Protein AF-A0A7S3MGK1-F1 (afdb_monomer_lite)

pLDDT: mean 84.07, std 14.65, range [47.69, 97.69]

InterPro domains:
  IPR004808 AP endonuclease 1 [PTHR22748] (1-101)
  IPR036691 Endonuclease/exonuclease/phosphatase superfamily [G3DSA:3.60.10.10] (1-106)
  IPR036691 Endonuclease/exonuclease/phosphatase superfamily [SSF56219] (5-96)

Structure (mmCIF, N/CA/C/O backbone):
data_AF-A0A7S3MGK1-F1
#
_entry.id   AF-A0A7S3MGK1-F1
#
loop_
_atom_site.group_PDB
_atom_site.id
_atom_site.type_symbol
_atom_site.label_atom_id
_atom_site.label_alt_id
_atom_site.label_comp_id
_atom_site.label_asym_id
_atom_site.label_entity_id
_atom_site.label_seq_id
_atom_site.pdbx_PDB_ins_code
_atom_site.Cartn_x
_atom_site.Cartn_y
_atom_site.Cartn_z
_atom_site.occupancy
_atom_site.B_iso_or_equiv
_atom_site.auth_seq_id
_atom_site.auth_comp_id
_atom_site.auth_asym_id
_atom_site.auth_atom_id
_atom_site.pdbx_PDB_model_num
ATOM 1 N N . ARG A 1 1 ? 10.428 8.467 3.482 1.00 84.19 1 ARG A N 1
ATOM 2 C CA . ARG A 1 1 ? 9.215 7.690 3.141 1.00 84.19 1 ARG A CA 1
ATOM 3 C C . ARG A 1 1 ? 9.098 6.481 4.060 1.00 84.19 1 ARG A C 1
ATOM 5 O O . ARG A 1 1 ? 8.416 6.611 5.059 1.00 84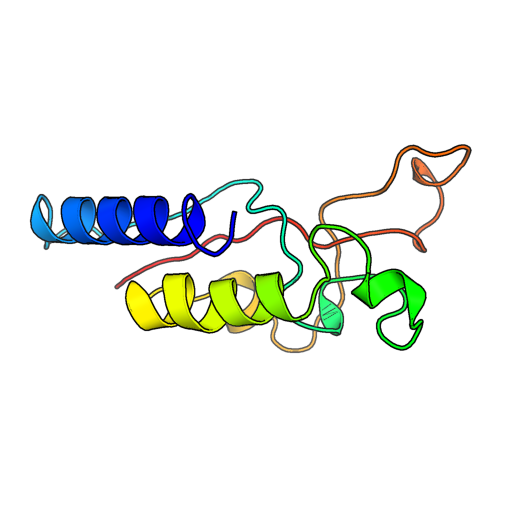.19 1 ARG A O 1
ATOM 12 N N . THR A 1 2 ? 9.815 5.385 3.801 1.00 91.19 2 THR A N 1
ATOM 13 C CA . THR A 1 2 ? 9.654 4.111 4.533 1.00 91.19 2 THR A CA 1
ATOM 14 C C . THR A 1 2 ? 9.972 4.200 6.029 1.00 91.19 2 THR A C 1
ATOM 16 O O . THR A 1 2 ? 9.280 3.605 6.838 1.00 91.19 2 THR A O 1
ATOM 19 N N . SER A 1 3 ? 10.974 4.989 6.430 1.00 90.81 3 S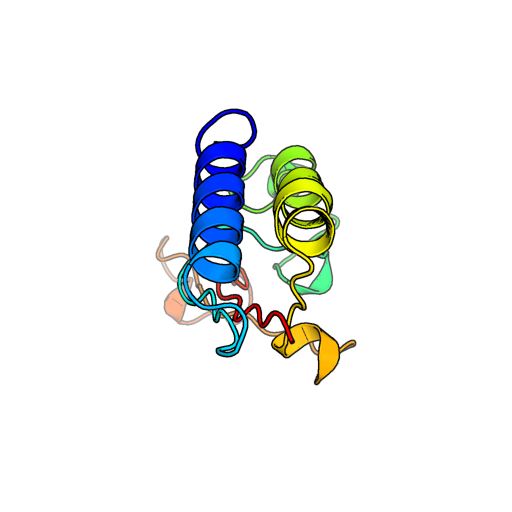ER A N 1
ATOM 20 C CA . SER A 1 3 ? 11.348 5.158 7.846 1.00 90.81 3 SER A CA 1
ATOM 21 C C . SER A 1 3 ? 10.554 6.228 8.601 1.00 90.81 3 SER A C 1
ATOM 23 O O . SER A 1 3 ? 10.587 6.260 9.828 1.00 90.81 3 SER A O 1
ATOM 25 N N . THR A 1 4 ? 9.869 7.124 7.889 1.00 94.38 4 THR A N 1
ATOM 26 C CA . THR A 1 4 ? 9.225 8.311 8.472 1.00 94.38 4 THR A CA 1
ATOM 27 C C . THR A 1 4 ? 7.740 8.344 8.155 1.00 94.38 4 THR A C 1
ATOM 29 O O . THR A 1 4 ? 6.924 8.101 9.034 1.00 94.38 4 THR A O 1
ATOM 32 N N . TRP A 1 5 ? 7.396 8.604 6.895 1.00 94.88 5 TRP A N 1
ATOM 33 C CA . TRP A 1 5 ? 6.018 8.712 6.420 1.00 94.88 5 TRP A CA 1
ATOM 34 C C . TRP A 1 5 ? 5.201 7.442 6.669 1.00 94.88 5 TRP A C 1
ATOM 36 O O . TRP A 1 5 ? 4.136 7.530 7.270 1.00 94.88 5 TRP A O 1
ATOM 46 N N . ASP A 1 6 ? 5.701 6.271 6.265 1.00 94.31 6 ASP A N 1
ATOM 47 C CA . ASP A 1 6 ? 4.944 5.017 6.392 1.00 94.31 6 ASP A CA 1
ATOM 48 C C . ASP A 1 6 ? 4.731 4.664 7.878 1.00 94.31 6 ASP A C 1
ATOM 50 O O . ASP A 1 6 ? 3.629 4.286 8.276 1.00 94.31 6 ASP A O 1
ATOM 54 N N . THR A 1 7 ? 5.742 4.901 8.723 1.00 96.44 7 THR A N 1
ATOM 55 C CA . THR A 1 7 ? 5.658 4.756 10.187 1.00 96.44 7 THR A CA 1
ATOM 56 C C . THR A 1 7 ? 4.636 5.712 10.810 1.00 96.44 7 THR A C 1
ATOM 58 O O . THR A 1 7 ? 3.808 5.294 11.618 1.00 96.44 7 THR A O 1
ATOM 61 N N . GLN A 1 8 ? 4.668 6.994 10.436 1.00 97.69 8 GLN A N 1
ATOM 62 C CA . GLN A 1 8 ? 3.741 8.007 10.953 1.00 97.69 8 GLN A CA 1
ATOM 63 C C . GLN A 1 8 ? 2.303 7.738 10.502 1.00 97.69 8 GLN A C 1
ATOM 65 O O . GLN A 1 8 ? 1.374 7.862 11.299 1.00 97.69 8 GLN A O 1
ATOM 70 N N . LEU A 1 9 ? 2.113 7.320 9.248 1.00 95.69 9 LEU A N 1
ATOM 71 C CA . LEU A 1 9 ? 0.811 6.929 8.722 1.00 95.69 9 LEU A CA 1
ATOM 72 C C . LEU A 1 9 ? 0.259 5.712 9.476 1.00 95.69 9 LEU A C 1
ATOM 74 O O . LEU A 1 9 ? -0.898 5.731 9.893 1.00 95.69 9 LEU A O 1
ATOM 78 N N . ALA A 1 10 ? 1.087 4.691 9.713 1.00 95.62 10 ALA A N 1
ATOM 79 C CA . ALA A 1 10 ? 0.693 3.516 10.483 1.00 95.62 10 ALA A CA 1
ATOM 80 C C . ALA A 1 10 ? 0.298 3.871 11.925 1.00 95.62 10 ALA A C 1
ATOM 82 O O . ALA A 1 10 ? -0.738 3.425 12.427 1.00 95.62 10 ALA A O 1
ATOM 83 N N . GLN A 1 11 ? 1.083 4.731 12.581 1.00 97.31 11 GLN A N 1
ATOM 84 C CA . GLN A 1 11 ? 0.763 5.239 13.913 1.00 97.31 11 GLN A CA 1
ATOM 85 C C . GLN A 1 11 ? -0.582 5.975 13.918 1.00 97.31 11 GLN A C 1
ATOM 87 O O . GLN A 1 11 ? -1.412 5.731 14.793 1.00 97.31 11 GLN A O 1
ATOM 92 N N . HIS A 1 12 ? -0.821 6.833 12.925 1.00 96.75 12 HIS A N 1
ATOM 93 C CA . HIS A 1 12 ? -2.074 7.564 12.796 1.00 96.75 12 HIS A CA 1
ATOM 94 C C . HIS A 1 12 ? -3.276 6.626 12.608 1.00 96.75 12 HIS A C 1
ATOM 96 O O . HIS A 1 12 ? -4.282 6.770 13.301 1.00 96.75 12 HIS A O 1
ATOM 102 N N . ILE A 1 13 ? -3.167 5.619 11.735 1.00 95.00 13 ILE A N 1
ATOM 103 C CA . ILE A 1 13 ? -4.221 4.613 11.527 1.00 95.00 13 ILE A CA 1
ATOM 104 C C . ILE A 1 13 ? -4.536 3.878 12.832 1.00 95.00 13 ILE A C 1
ATOM 106 O O . ILE A 1 13 ? -5.703 3.749 13.202 1.00 95.00 13 ILE A O 1
ATOM 110 N N . ASN A 1 14 ? -3.515 3.443 13.569 1.00 95.00 14 ASN A N 1
ATOM 111 C CA . ASN A 1 14 ? -3.711 2.740 14.836 1.00 95.00 14 ASN A CA 1
ATOM 112 C C . ASN A 1 14 ? -4.358 3.638 15.905 1.00 95.00 14 ASN A C 1
ATOM 114 O O . ASN A 1 14 ? -5.227 3.181 16.648 1.00 95.00 14 ASN A O 1
ATOM 118 N N . GLN A 1 15 ? -4.024 4.931 15.936 1.00 96.50 15 GLN A N 1
ATOM 119 C CA . GLN A 1 15 ? -4.708 5.910 16.787 1.00 96.50 15 GLN A CA 1
ATOM 120 C C . GLN A 1 15 ? -6.179 6.098 16.393 1.00 96.50 15 GLN A C 1
ATOM 122 O O . GLN A 1 15 ? -7.036 6.191 17.272 1.00 96.50 15 GLN A O 1
ATOM 127 N N . LEU A 1 16 ? -6.499 6.128 15.094 1.00 94.88 16 LEU A N 1
ATOM 128 C CA . LEU A 1 16 ? -7.884 6.209 14.619 1.00 94.88 16 LEU A CA 1
ATOM 129 C C . LEU A 1 16 ? -8.697 4.979 15.041 1.00 94.88 16 LEU A C 1
ATOM 131 O O . LEU A 1 16 ? -9.794 5.146 15.577 1.00 94.88 16 LEU A O 1
ATOM 135 N N . LYS A 1 17 ? -8.133 3.773 14.879 1.00 92.62 17 LYS A N 1
ATOM 136 C CA . LYS A 1 17 ? -8.741 2.514 15.344 1.00 92.62 17 LYS A CA 1
ATOM 137 C C . LYS A 1 17 ? -8.999 2.550 16.852 1.00 92.62 17 LYS A C 1
ATOM 139 O O . LYS A 1 17 ? -10.095 2.227 17.293 1.00 92.62 17 LYS A O 1
ATOM 144 N N . ALA A 1 18 ? -8.030 3.015 17.644 1.00 94.50 18 ALA A N 1
ATOM 145 C CA . ALA A 1 18 ? -8.180 3.135 19.095 1.00 94.50 18 ALA A CA 1
ATOM 146 C C . ALA A 1 18 ? -9.241 4.172 19.508 1.00 94.50 18 ALA A C 1
ATOM 148 O O . ALA A 1 18 ? -9.971 3.963 20.474 1.00 94.50 18 ALA A O 1
ATOM 149 N N . LYS A 1 19 ? -9.358 5.285 18.772 1.00 96.12 19 LYS A N 1
ATOM 150 C CA . LYS A 1 19 ? -10.337 6.346 19.054 1.00 96.12 19 LYS A CA 1
ATOM 151 C C . LYS A 1 19 ? -11.773 5.927 18.726 1.00 96.12 19 LYS A C 1
ATOM 153 O O . LYS A 1 19 ? -12.709 6.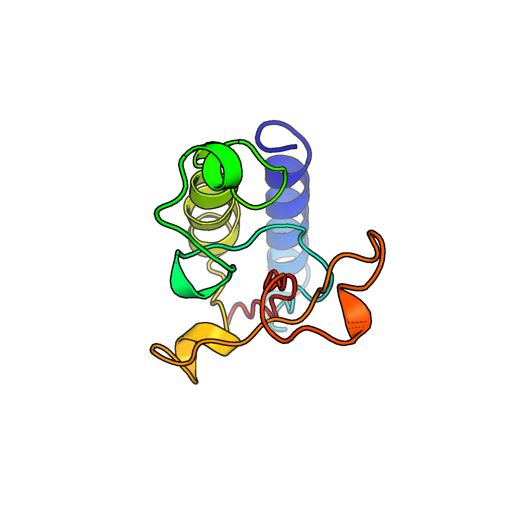431 19.345 1.00 96.12 19 LYS A O 1
ATOM 158 N N . ARG A 1 20 ? -11.963 5.065 17.725 1.00 92.81 20 ARG A N 1
ATOM 159 C CA . ARG A 1 20 ? -13.280 4.606 17.254 1.00 92.81 20 ARG A CA 1
ATOM 160 C C . ARG A 1 20 ? -13.260 3.094 16.986 1.00 92.81 20 ARG A C 1
ATOM 162 O O . ARG A 1 20 ? -13.379 2.692 15.835 1.00 92.81 20 ARG A O 1
ATOM 169 N N . PRO A 1 21 ? -13.161 2.251 18.029 1.00 90.62 21 PRO A N 1
ATOM 170 C CA . PRO A 1 21 ? -12.949 0.806 17.870 1.00 90.62 21 PRO A CA 1
ATOM 171 C C . PRO A 1 21 ? -14.131 0.056 17.239 1.00 90.62 21 PRO A C 1
ATOM 173 O O . PRO A 1 21 ? -13.983 -1.087 16.834 1.00 90.62 21 PRO A O 1
ATOM 176 N N . HIS A 1 22 ? -15.305 0.685 17.166 1.00 91.38 22 HIS A N 1
ATOM 177 C CA . HIS A 1 22 ? -16.522 0.128 16.571 1.00 91.38 22 HIS A CA 1
ATOM 178 C C . HIS A 1 22 ? -16.711 0.521 15.097 1.00 91.38 22 HIS A C 1
ATOM 180 O O . HIS A 1 22 ? -17.698 0.115 14.489 1.00 91.38 22 HIS A O 1
ATOM 186 N N . LEU A 1 23 ? -15.823 1.349 14.533 1.00 91.12 23 LEU A N 1
ATOM 187 C CA . LEU A 1 23 ? -15.877 1.745 13.129 1.00 91.12 23 LEU A CA 1
ATOM 188 C C . LEU A 1 23 ? -14.635 1.237 12.394 1.00 91.12 23 LEU A C 1
ATOM 190 O O . LEU A 1 23 ? -13.519 1.464 12.867 1.00 91.12 23 LEU A O 1
ATOM 194 N N . PRO A 1 24 ? -14.805 0.624 11.213 1.00 89.94 24 PRO A N 1
ATOM 195 C CA . PRO A 1 24 ? -13.674 0.205 10.408 1.00 89.94 24 PRO A CA 1
ATOM 196 C C . PRO A 1 24 ? -12.909 1.429 9.895 1.00 89.94 24 PRO A C 1
ATOM 198 O O . PRO A 1 24 ? -13.488 2.475 9.583 1.00 89.94 24 PRO A O 1
ATOM 201 N N . VAL A 1 25 ? -11.591 1.288 9.765 1.00 91.62 25 VAL A N 1
ATOM 202 C CA . VAL A 1 25 ? -10.747 2.300 9.120 1.00 91.62 25 VAL A CA 1
ATOM 203 C C . VAL A 1 25 ? -10.541 1.917 7.665 1.00 91.62 25 VAL A C 1
ATOM 205 O O . VAL A 1 25 ? -10.100 0.807 7.367 1.00 91.62 25 VAL A O 1
ATOM 208 N N . ILE A 1 26 ? -10.829 2.864 6.770 1.00 91.06 26 ILE A N 1
ATOM 209 C CA . ILE A 1 26 ? -10.584 2.731 5.337 1.00 91.06 26 ILE A CA 1
ATOM 210 C C . ILE A 1 26 ? -9.480 3.712 4.944 1.00 91.06 26 ILE A C 1
ATOM 212 O O . ILE A 1 26 ? -9.679 4.927 4.962 1.00 91.06 26 ILE A O 1
ATOM 216 N N . LEU A 1 27 ? -8.316 3.182 4.571 1.00 91.81 27 LEU A N 1
ATOM 217 C CA . LEU A 1 27 ? -7.263 3.962 3.929 1.00 91.81 27 LEU A CA 1
ATOM 218 C C . LEU A 1 27 ? -7.503 3.947 2.421 1.00 91.81 27 LEU A C 1
ATOM 220 O O . LEU A 1 27 ? -7.438 2.887 1.802 1.00 91.81 27 LEU A O 1
ATOM 224 N N . THR A 1 28 ? -7.753 5.115 1.834 1.00 90.50 28 THR A N 1
ATOM 225 C CA . THR A 1 28 ? -7.939 5.275 0.387 1.00 90.50 28 THR A CA 1
ATOM 226 C C . THR A 1 28 ? -7.048 6.376 -0.151 1.00 90.50 28 THR A C 1
ATOM 228 O O . THR A 1 28 ? -6.866 7.400 0.506 1.00 90.50 28 THR A O 1
ATOM 231 N N . GLY A 1 29 ? -6.578 6.217 -1.382 1.00 88.62 29 GLY A N 1
ATOM 232 C CA . GLY A 1 29 ? -5.882 7.272 -2.104 1.00 88.62 29 GLY A CA 1
ATOM 233 C C . GLY A 1 29 ? -4.759 6.731 -2.971 1.00 88.62 29 GLY A C 1
ATOM 234 O O . GLY A 1 29 ? -4.692 5.539 -3.285 1.00 88.62 29 GLY A O 1
ATOM 235 N N . ASP A 1 30 ? -3.879 7.640 -3.363 1.00 90.31 30 ASP A N 1
ATOM 236 C CA . ASP A 1 30 ? -2.622 7.323 -4.020 1.00 90.31 30 ASP A CA 1
ATOM 237 C C . ASP A 1 30 ? -1.561 7.065 -2.938 1.00 90.31 30 ASP A C 1
ATOM 239 O O . ASP A 1 30 ? -1.063 7.992 -2.302 1.00 90.31 30 ASP A O 1
ATOM 243 N N . LEU A 1 31 ? -1.254 5.789 -2.689 1.00 90.12 31 LEU A N 1
ATOM 244 C CA . LEU A 1 31 ? -0.206 5.395 -1.738 1.00 90.12 31 LEU A CA 1
ATOM 245 C C . LEU A 1 31 ? 1.173 5.271 -2.394 1.00 90.12 31 LEU A C 1
ATOM 247 O O . LEU A 1 31 ? 2.135 4.860 -1.748 1.00 90.12 31 LEU A O 1
ATOM 251 N N . ASN A 1 32 ? 1.265 5.597 -3.683 1.00 90.62 32 ASN A N 1
ATOM 252 C CA . ASN A 1 32 ? 2.486 5.621 -4.471 1.00 90.62 32 ASN A CA 1
ATOM 253 C C . ASN A 1 32 ? 3.354 4.357 -4.342 1.00 90.62 32 ASN A C 1
ATOM 255 O O . ASN A 1 32 ? 4.571 4.447 -4.203 1.00 90.62 32 ASN A O 1
ATOM 259 N N . VAL A 1 33 ? 2.748 3.166 -4.293 1.00 91.94 33 VAL A N 1
ATOM 260 C CA . VAL A 1 33 ? 3.455 1.874 -4.273 1.00 91.94 33 VAL A CA 1
ATOM 261 C C . VAL A 1 33 ? 2.659 0.801 -4.996 1.00 91.94 33 VAL A C 1
ATOM 263 O O . VAL A 1 33 ? 1.458 0.650 -4.784 1.00 91.94 33 VAL A O 1
ATOM 266 N N . ALA A 1 34 ? 3.360 0.041 -5.827 1.00 92.06 34 ALA A N 1
ATOM 267 C CA . ALA A 1 34 ? 2.881 -1.172 -6.458 1.00 92.06 34 ALA A CA 1
ATOM 268 C C . ALA A 1 34 ? 3.413 -2.370 -5.658 1.00 92.06 34 ALA A C 1
ATOM 270 O O . ALA A 1 34 ? 4.592 -2.719 -5.764 1.00 92.06 34 ALA A O 1
ATOM 271 N N . HIS A 1 35 ? 2.553 -2.957 -4.823 1.00 90.62 35 HIS A N 1
ATOM 272 C CA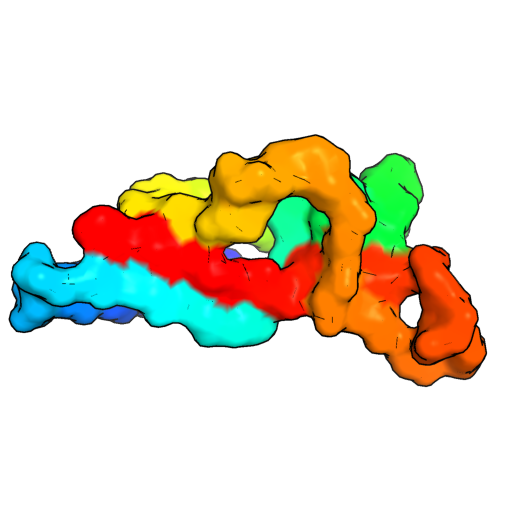 . HIS A 1 35 ? 2.923 -3.947 -3.805 1.00 90.62 35 HIS A CA 1
ATOM 273 C C . HIS A 1 35 ? 3.525 -5.227 -4.399 1.00 90.62 35 HIS A C 1
ATOM 275 O O . HIS A 1 35 ? 4.548 -5.710 -3.917 1.00 90.62 35 HIS A O 1
ATOM 281 N N . GLY A 1 36 ? 2.924 -5.762 -5.464 1.00 88.88 36 GLY A N 1
ATOM 282 C CA . GLY A 1 36 ? 3.375 -6.980 -6.126 1.00 88.88 36 GLY A CA 1
ATOM 283 C C . GLY A 1 36 ? 3.776 -6.778 -7.585 1.00 88.88 36 GLY A C 1
ATOM 284 O O . GLY A 1 36 ? 3.444 -5.792 -8.235 1.00 88.88 36 GLY A O 1
ATOM 285 N N . ALA A 1 37 ? 4.441 -7.783 -8.162 1.00 89.00 37 ALA A N 1
ATOM 286 C CA . ALA A 1 37 ? 4.860 -7.789 -9.572 1.00 89.00 37 ALA A CA 1
ATOM 287 C C . ALA A 1 37 ? 3.701 -7.620 -10.579 1.00 89.00 37 ALA A C 1
ATOM 289 O O . ALA A 1 37 ? 3.914 -7.209 -11.720 1.00 89.00 37 ALA A O 1
ATOM 290 N N . ARG A 1 38 ? 2.470 -7.952 -10.172 1.00 88.25 38 ARG A N 1
ATOM 291 C CA . ARG A 1 38 ? 1.259 -7.787 -10.992 1.00 88.25 38 ARG A CA 1
ATOM 292 C C . ARG A 1 38 ? 0.753 -6.347 -11.010 1.00 88.25 38 ARG A C 1
ATOM 294 O O . ARG A 1 38 ? -0.005 -5.994 -11.907 1.00 88.25 38 ARG A O 1
ATOM 301 N N . ASP A 1 39 ? 1.210 -5.525 -10.077 1.00 89.00 39 ASP A N 1
ATOM 302 C CA . ASP A 1 39 ? 0.728 -4.165 -9.871 1.00 89.00 39 ASP A CA 1
ATOM 303 C C . ASP A 1 39 ? 1.527 -3.140 -10.683 1.00 89.00 39 ASP A C 1
ATOM 305 O O . ASP A 1 39 ? 1.304 -1.947 -10.561 1.00 89.00 39 ASP A O 1
ATOM 309 N N . TYR A 1 40 ? 2.461 -3.553 -11.541 1.00 87.06 40 TYR A N 1
ATOM 310 C CA . TYR A 1 40 ? 3.168 -2.629 -12.425 1.00 87.06 40 TYR A CA 1
ATOM 311 C C . TYR A 1 40 ? 3.626 -3.291 -13.729 1.00 87.06 40 TYR A C 1
ATOM 313 O O . TYR A 1 40 ? 3.611 -4.519 -13.910 1.00 87.06 40 TYR A O 1
ATOM 321 N N . TYR A 1 41 ? 3.965 -2.460 -14.710 1.00 85.06 41 TYR A N 1
ATOM 322 C CA . TYR A 1 41 ? 4.448 -2.923 -16.002 1.00 85.06 41 TYR A CA 1
ATOM 323 C C . TYR A 1 41 ? 5.912 -3.399 -15.930 1.00 85.06 41 TYR A C 1
ATOM 325 O O . TYR A 1 41 ? 6.734 -2.803 -15.245 1.00 85.06 41 TYR A O 1
ATOM 333 N N . ASN A 1 42 ? 6.243 -4.476 -16.654 1.00 86.69 42 ASN A N 1
ATOM 334 C CA . ASN A 1 42 ? 7.590 -5.068 -16.732 1.00 86.69 42 ASN A CA 1
ATOM 335 C C . ASN A 1 42 ? 8.321 -5.276 -15.381 1.00 86.69 42 ASN A C 1
ATOM 337 O O . ASN A 1 42 ? 9.382 -4.689 -15.157 1.00 86.69 42 ASN A O 1
ATOM 341 N N . PRO A 1 43 ? 7.829 -6.170 -14.501 1.00 88.06 43 PRO A N 1
ATOM 342 C CA . PRO A 1 43 ? 8.440 -6.414 -13.189 1.00 88.06 43 PRO A CA 1
ATOM 343 C C . PRO A 1 43 ? 9.820 -7.085 -13.227 1.00 88.06 43 PRO A C 1
ATOM 345 O O . PRO A 1 43 ? 10.585 -7.010 -12.264 1.00 88.06 43 PRO A O 1
ATOM 348 N N . HIS A 1 44 ? 10.150 -7.742 -14.339 1.00 88.81 44 HIS A N 1
ATOM 349 C CA . HIS A 1 44 ? 11.433 -8.423 -14.526 1.00 88.81 44 HIS A CA 1
ATOM 350 C C . HIS A 1 44 ? 12.554 -7.479 -14.970 1.00 88.81 44 HIS A C 1
ATOM 352 O O . HIS A 1 44 ? 13.723 -7.844 -14.908 1.00 88.81 44 HIS A O 1
ATOM 358 N N . GLU A 1 45 ? 12.213 -6.264 -15.393 1.00 89.25 45 GLU A N 1
ATOM 359 C CA . GLU A 1 45 ? 13.188 -5.287 -15.847 1.00 89.25 45 GLU A CA 1
ATOM 360 C C . GLU A 1 45 ? 13.924 -4.661 -14.636 1.00 89.25 45 GLU A C 1
ATOM 362 O O . GLU A 1 45 ? 13.279 -4.062 -13.767 1.00 89.25 45 GLU A O 1
ATOM 367 N N . PRO A 1 46 ? 15.270 -4.735 -14.557 1.00 88.75 46 PRO A N 1
ATOM 368 C CA . PRO A 1 46 ? 16.027 -4.277 -13.384 1.00 88.75 46 PRO A CA 1
ATOM 369 C C . PRO A 1 46 ? 15.837 -2.797 -13.038 1.00 88.75 46 PRO A C 1
ATOM 371 O O . PRO A 1 46 ? 15.832 -2.416 -11.868 1.00 88.75 46 PRO A O 1
ATOM 374 N N . ARG A 1 47 ? 15.670 -1.949 -14.055 1.00 86.69 47 ARG A N 1
ATOM 375 C CA . ARG A 1 47 ? 15.455 -0.501 -13.901 1.00 86.69 47 ARG A CA 1
ATOM 376 C C . ARG A 1 47 ? 14.090 -0.170 -13.294 1.00 86.69 47 ARG A C 1
ATOM 378 O O . ARG A 1 47 ? 14.000 0.824 -12.583 1.00 86.69 47 ARG A O 1
ATOM 385 N N . THR A 1 48 ? 13.073 -1.019 -13.460 1.00 86.44 48 THR A N 1
ATOM 386 C CA . THR A 1 48 ? 11.760 -0.820 -12.823 1.00 86.44 48 THR A CA 1
ATOM 387 C C . THR A 1 48 ? 11.860 -0.920 -11.303 1.00 86.44 48 THR A C 1
ATOM 389 O O . THR A 1 48 ? 11.295 -0.103 -10.593 1.00 86.44 48 THR A O 1
ATOM 392 N N . LYS A 1 49 ? 12.680 -1.831 -10.768 1.00 88.19 49 LYS A N 1
ATOM 393 C CA . LYS A 1 49 ? 12.901 -1.971 -9.312 1.00 88.19 49 LYS A CA 1
ATOM 394 C C . LYS A 1 49 ? 13.662 -0.800 -8.675 1.00 88.19 49 LYS A C 1
ATOM 396 O O . LYS A 1 49 ? 13.831 -0.765 -7.462 1.00 88.19 49 LYS A O 1
ATOM 401 N N . LYS A 1 50 ? 14.163 0.133 -9.488 1.00 89.81 50 LYS A N 1
ATOM 402 C CA . LYS A 1 50 ? 14.845 1.357 -9.043 1.00 89.81 50 LYS A CA 1
ATOM 403 C C . LYS A 1 50 ? 13.952 2.597 -9.150 1.00 89.81 50 LYS A C 1
ATOM 405 O O . LYS A 1 50 ? 14.374 3.678 -8.754 1.00 89.81 50 LYS A O 1
ATOM 410 N N . GLN A 1 51 ? 12.753 2.461 -9.716 1.00 88.69 51 GLN A N 1
ATOM 411 C CA . GLN A 1 51 ? 11.793 3.554 -9.828 1.00 88.69 51 GLN A CA 1
ATOM 412 C C . GLN A 1 51 ? 11.008 3.706 -8.524 1.00 88.69 51 GLN A C 1
ATOM 414 O O . GLN A 1 51 ? 10.716 2.722 -7.844 1.00 88.69 51 GLN A O 1
ATOM 419 N N . ALA A 1 52 ? 10.671 4.951 -8.186 1.00 89.50 52 ALA A N 1
ATOM 420 C CA . ALA A 1 52 ? 9.823 5.244 -7.039 1.00 89.50 52 ALA A CA 1
ATOM 421 C C . ALA A 1 52 ? 8.465 4.539 -7.187 1.00 89.50 52 ALA A C 1
ATOM 423 O O . ALA A 1 52 ? 7.871 4.536 -8.265 1.00 89.50 52 ALA A O 1
ATOM 424 N N . GLY A 1 53 ? 7.996 3.932 -6.101 1.00 88.81 53 GLY A N 1
ATOM 425 C CA . GLY A 1 53 ? 6.768 3.145 -6.049 1.00 88.81 53 GLY A CA 1
ATOM 426 C C . GLY A 1 53 ? 6.928 1.677 -6.445 1.00 88.81 53 GLY A C 1
ATOM 427 O O . GLY A 1 53 ? 6.000 0.898 -6.247 1.00 88.81 53 GLY A O 1
ATOM 428 N N . THR A 1 54 ? 8.085 1.259 -6.953 1.00 91.81 54 THR A N 1
ATOM 429 C CA . THR A 1 54 ? 8.375 -0.141 -7.315 1.00 91.81 54 THR A CA 1
ATOM 430 C C . THR A 1 54 ? 9.672 -0.649 -6.689 1.00 91.81 54 THR A C 1
ATOM 432 O O . THR A 1 54 ? 10.154 -1.724 -7.056 1.00 91.81 54 THR A O 1
ATOM 435 N N . THR A 1 55 ? 10.250 0.098 -5.742 1.00 93.31 55 THR A N 1
ATOM 436 C CA . THR A 1 55 ? 11.448 -0.357 -5.033 1.00 93.31 55 THR A CA 1
ATOM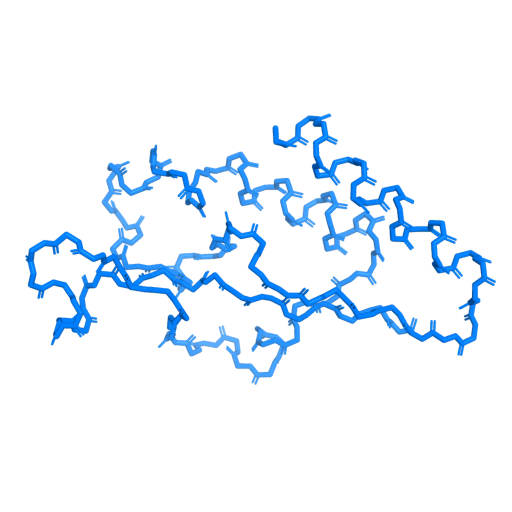 437 C C . THR A 1 55 ? 11.119 -1.490 -4.054 1.00 93.31 55 THR A C 1
ATOM 439 O O . THR A 1 55 ? 10.048 -1.481 -3.436 1.00 93.31 55 THR A O 1
ATOM 442 N N . PRO A 1 56 ? 12.034 -2.458 -3.850 1.00 94.44 56 PRO A N 1
ATOM 443 C CA . PRO A 1 56 ? 11.838 -3.522 -2.865 1.00 94.44 56 PRO A CA 1
ATOM 444 C C . PRO A 1 56 ? 11.583 -2.998 -1.447 1.00 94.44 56 PRO A C 1
ATOM 446 O O . PRO A 1 56 ? 10.827 -3.600 -0.693 1.00 94.44 56 PRO A O 1
ATOM 449 N N . GLN A 1 57 ? 12.192 -1.867 -1.084 1.00 95.38 57 GLN A N 1
ATOM 450 C CA . GLN A 1 57 ? 12.041 -1.242 0.228 1.00 95.38 57 GLN A CA 1
ATOM 451 C C . GLN A 1 57 ? 10.621 -0.708 0.435 1.00 95.38 57 GLN A C 1
ATOM 453 O O . GLN A 1 57 ? 10.047 -0.901 1.502 1.00 95.38 57 GLN A O 1
ATOM 458 N N . GLU A 1 58 ? 10.045 -0.060 -0.579 1.00 94.00 58 GLU A N 1
ATOM 459 C CA . GLU A 1 58 ? 8.670 0.449 -0.522 1.00 94.00 58 GLU A CA 1
ATOM 460 C C . GLU A 1 58 ? 7.655 -0.696 -0.510 1.00 94.00 58 GLU A C 1
ATOM 462 O O . GLU A 1 58 ? 6.713 -0.664 0.277 1.00 94.00 58 GLU A O 1
ATOM 467 N N . GLN A 1 59 ? 7.876 -1.739 -1.318 1.00 93.44 59 GLN A N 1
ATOM 468 C CA . GLN A 1 59 ? 7.042 -2.947 -1.323 1.00 93.44 59 GLN A CA 1
ATOM 469 C C . GLN A 1 59 ? 7.060 -3.659 0.032 1.00 93.44 59 GLN A C 1
ATOM 471 O O . GLN A 1 59 ? 6.007 -4.017 0.558 1.00 93.44 59 GLN A O 1
ATOM 476 N N . ALA A 1 60 ? 8.249 -3.822 0.619 1.00 95.88 60 ALA A N 1
ATOM 477 C CA . ALA A 1 60 ? 8.399 -4.432 1.931 1.00 95.88 60 ALA A CA 1
ATOM 478 C C . ALA A 1 60 ? 7.725 -3.588 3.019 1.00 95.88 60 ALA A C 1
ATOM 480 O O . ALA A 1 60 ? 6.929 -4.124 3.782 1.00 95.88 60 ALA A O 1
ATOM 481 N N . SER A 1 61 ? 7.994 -2.277 3.064 1.00 95.56 61 SER A N 1
ATOM 482 C CA . SER A 1 61 ? 7.416 -1.378 4.074 1.00 95.56 61 SER A CA 1
ATOM 483 C C . SER A 1 61 ? 5.896 -1.324 3.985 1.00 95.56 61 SER A C 1
ATOM 485 O O . SER A 1 61 ? 5.212 -1.329 5.000 1.00 95.56 61 SER A O 1
ATOM 487 N N . PHE A 1 62 ? 5.338 -1.351 2.783 1.00 93.69 62 PHE A N 1
ATOM 488 C CA . PHE A 1 62 ? 3.900 -1.432 2.608 1.00 93.69 62 PHE A CA 1
ATOM 489 C C . PHE A 1 62 ? 3.295 -2.708 3.211 1.00 93.69 62 PHE A C 1
ATOM 491 O O . PHE A 1 62 ? 2.314 -2.641 3.952 1.00 93.69 62 PHE A O 1
ATOM 498 N N . GLY A 1 63 ? 3.895 -3.867 2.927 1.00 93.50 63 GLY A N 1
ATOM 499 C CA . GLY A 1 63 ? 3.429 -5.147 3.455 1.00 93.50 63 GLY A CA 1
ATOM 500 C C . GLY A 1 63 ? 3.579 -5.251 4.975 1.00 93.50 63 GLY A C 1
ATOM 501 O O . GLY A 1 63 ? 2.652 -5.682 5.659 1.00 93.50 63 GLY A O 1
ATOM 502 N N . THR A 1 64 ? 4.720 -4.832 5.520 1.00 95.25 64 THR A N 1
ATOM 503 C CA . THR A 1 64 ? 5.029 -4.999 6.948 1.00 95.25 64 THR A CA 1
ATOM 504 C C . THR A 1 64 ? 4.478 -3.864 7.808 1.00 95.25 64 THR A C 1
ATOM 506 O O . THR A 1 64 ? 3.809 -4.114 8.807 1.00 95.25 64 THR A O 1
ATOM 509 N N . THR A 1 65 ? 4.712 -2.608 7.430 1.00 94.69 65 THR A N 1
ATOM 510 C CA . THR A 1 65 ? 4.331 -1.434 8.226 1.00 94.69 65 THR A CA 1
ATOM 511 C C . THR A 1 65 ? 2.839 -1.139 8.120 1.00 94.69 65 THR A C 1
ATOM 513 O O . THR A 1 65 ? 2.207 -0.881 9.140 1.00 94.69 65 THR A O 1
ATOM 516 N N . LEU A 1 66 ? 2.265 -1.192 6.911 1.00 92.44 66 LEU A N 1
ATOM 517 C CA . LEU A 1 66 ? 0.856 -0.843 6.701 1.00 92.44 66 LEU A CA 1
ATOM 518 C C . LEU A 1 66 ? -0.057 -2.065 6.806 1.00 92.44 66 LEU A C 1
ATOM 520 O O . LEU A 1 66 ? -0.892 -2.106 7.704 1.00 92.44 66 LEU A O 1
ATOM 524 N N . LEU A 1 67 ? 0.088 -3.070 5.932 1.00 93.00 67 LEU A N 1
ATOM 525 C CA . LEU A 1 67 ? -0.852 -4.203 5.915 1.00 93.00 67 LEU A CA 1
ATOM 526 C C . LEU A 1 67 ? -0.794 -5.013 7.218 1.00 93.00 67 LEU A C 1
ATOM 528 O O . LEU A 1 67 ? -1.810 -5.200 7.885 1.00 93.00 67 LEU A O 1
ATOM 532 N N . GLN A 1 68 ? 0.394 -5.459 7.625 1.00 94.38 68 GLN A N 1
ATOM 533 C CA . GLN A 1 68 ? 0.550 -6.217 8.869 1.00 94.38 68 GLN A CA 1
ATOM 534 C C . GLN A 1 68 ? 0.453 -5.304 10.100 1.00 94.38 68 GLN A C 1
ATOM 536 O O . GLN A 1 68 ? -0.357 -5.562 10.989 1.00 94.38 68 GLN A O 1
ATOM 541 N N . GLY A 1 69 ? 1.220 -4.208 10.129 1.00 94.19 69 GLY A N 1
ATOM 542 C CA . GLY A 1 69 ? 1.324 -3.305 11.283 1.00 94.19 69 GLY A CA 1
ATOM 543 C C . GLY A 1 69 ? 0.036 -2.568 11.669 1.00 94.19 69 GLY A C 1
ATOM 544 O O . GLY A 1 69 ? -0.111 -2.164 12.825 1.00 94.19 69 GLY A O 1
ATOM 545 N N . CYS A 1 70 ? -0.918 -2.425 10.745 1.00 93.06 70 CYS A N 1
ATOM 546 C CA . CYS A 1 70 ? -2.234 -1.843 11.026 1.00 93.06 70 CYS A CA 1
ATOM 547 C C . CYS A 1 70 ? -3.395 -2.842 10.892 1.00 93.06 70 CYS A C 1
ATOM 549 O O . CYS A 1 70 ? -4.552 -2.445 11.058 1.00 93.06 70 CYS A O 1
ATOM 551 N N . THR A 1 71 ? -3.116 -4.125 10.629 1.00 93.25 71 THR A N 1
ATOM 552 C CA . THR A 1 71 ? -4.129 -5.176 10.396 1.00 93.25 71 THR A CA 1
ATOM 553 C C . THR A 1 71 ? -5.114 -4.774 9.300 1.00 93.25 71 THR A C 1
ATOM 555 O O . THR A 1 71 ? -6.306 -4.567 9.516 1.00 93.25 71 THR A O 1
ATOM 558 N N . LEU A 1 72 ? -4.555 -4.584 8.121 1.00 91.88 72 LEU A N 1
ATOM 559 C CA . LEU A 1 72 ? -5.101 -3.816 7.028 1.00 91.88 72 LEU A CA 1
ATOM 560 C C . LEU A 1 72 ? -5.085 -4.733 5.786 1.00 91.88 72 LEU A C 1
ATOM 562 O O . LEU A 1 72 ? -4.057 -5.325 5.463 1.00 91.88 72 LEU A O 1
ATOM 566 N N . VAL A 1 73 ? -6.224 -4.888 5.100 1.00 91.19 73 VAL A N 1
ATOM 567 C CA . VAL A 1 73 ? -6.374 -5.78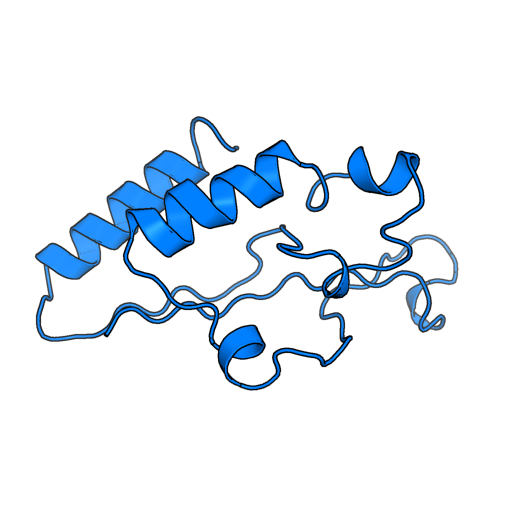8 3.938 1.00 91.19 73 VAL A CA 1
ATOM 568 C C . VAL A 1 73 ? -6.437 -5.019 2.621 1.00 91.19 73 VAL A C 1
ATOM 570 O O . VAL A 1 73 ? -7.332 -4.198 2.442 1.00 91.19 73 VAL A O 1
ATOM 573 N N . ASP A 1 74 ? -5.542 -5.323 1.674 1.00 91.88 74 ASP A N 1
ATOM 574 C CA . ASP A 1 74 ? -5.650 -4.869 0.278 1.00 91.88 74 ASP A CA 1
ATOM 575 C C . ASP A 1 74 ? -6.918 -5.453 -0.362 1.00 91.88 74 ASP A C 1
ATOM 577 O O . ASP A 1 74 ? -6.946 -6.597 -0.823 1.00 91.88 74 ASP A O 1
ATOM 581 N N . THR A 1 75 ? -7.989 -4.663 -0.367 1.00 91.44 75 THR A N 1
ATOM 582 C CA . THR A 1 75 ? -9.314 -5.118 -0.808 1.00 91.44 75 THR A CA 1
ATOM 583 C C . THR A 1 75 ? -9.339 -5.502 -2.286 1.00 91.44 75 THR A C 1
ATOM 585 O O . THR A 1 75 ? -10.028 -6.450 -2.667 1.00 91.44 75 THR A O 1
ATOM 588 N N . PHE A 1 76 ? -8.546 -4.831 -3.126 1.00 89.44 76 PHE A N 1
ATOM 589 C CA . PHE A 1 76 ? -8.509 -5.113 -4.555 1.00 89.44 76 PHE A CA 1
ATOM 590 C C . PHE A 1 76 ? -7.813 -6.445 -4.842 1.00 89.44 76 PHE A C 1
ATOM 592 O O . PHE A 1 76 ? -8.280 -7.233 -5.667 1.00 89.44 76 PHE A O 1
ATOM 599 N N . ARG A 1 77 ? -6.713 -6.748 -4.146 1.00 90.00 77 ARG A N 1
ATOM 600 C CA . ARG A 1 77 ? -6.037 -8.051 -4.266 1.00 90.00 77 ARG A CA 1
ATOM 601 C C . ARG A 1 77 ? -6.773 -9.177 -3.561 1.00 90.00 77 ARG A C 1
ATOM 603 O O . ARG A 1 77 ? -6.712 -10.296 -4.063 1.00 90.00 77 ARG A O 1
ATOM 610 N N . ALA A 1 78 ? -7.524 -8.889 -2.501 1.00 90.94 78 ALA A N 1
ATOM 611 C CA . ALA A 1 78 ? -8.421 -9.868 -1.894 1.00 90.94 78 ALA A CA 1
ATOM 612 C C . ALA A 1 78 ? -9.521 -10.322 -2.873 1.00 90.94 78 ALA A C 1
ATOM 614 O O . ALA A 1 78 ? -9.778 -11.517 -2.988 1.00 90.94 78 ALA A O 1
ATOM 615 N N . GLN A 1 79 ? -10.134 -9.392 -3.616 1.00 91.69 79 GLN A N 1
ATOM 616 C CA . GLN A 1 79 ? -11.194 -9.712 -4.586 1.00 91.69 79 GLN A CA 1
ATOM 617 C C . GLN A 1 79 ? -10.658 -10.247 -5.921 1.00 91.69 79 GLN A C 1
ATOM 619 O O . GLN A 1 79 ? -11.267 -11.121 -6.533 1.00 91.69 79 GLN A O 1
ATOM 624 N N . TYR A 1 80 ? -9.513 -9.739 -6.380 1.00 91.19 80 TYR A N 1
ATOM 625 C CA . TYR A 1 80 ? -8.959 -10.051 -7.698 1.00 91.19 80 TYR A CA 1
ATOM 626 C C . TYR A 1 80 ? -7.492 -10.497 -7.606 1.00 91.19 80 TYR A C 1
ATOM 628 O O . TYR A 1 80 ? -6.612 -9.804 -8.121 1.00 91.19 80 TYR A O 1
ATOM 636 N N . PRO A 1 81 ? -7.172 -11.653 -7.007 1.00 91.56 81 PRO A N 1
ATOM 637 C CA . PRO A 1 81 ? -5.791 -12.029 -6.672 1.00 91.56 81 PRO A CA 1
ATOM 638 C C . PRO A 1 81 ? -4.856 -12.173 -7.885 1.00 91.56 81 PRO A C 1
ATOM 640 O O . PRO A 1 81 ? -3.648 -11.952 -7.786 1.00 91.56 81 PRO A O 1
ATOM 643 N N . THR A 1 82 ? -5.396 -12.522 -9.054 1.00 91.94 82 THR A N 1
ATOM 644 C CA . THR A 1 82 ? -4.614 -12.791 -10.273 1.00 91.94 82 THR A CA 1
ATOM 645 C C . THR A 1 82 ? -4.703 -11.681 -11.321 1.00 91.94 82 THR A C 1
ATOM 647 O O . THR A 1 82 ? -3.939 -11.691 -12.288 1.00 91.94 82 THR A O 1
ATOM 650 N N . THR A 1 83 ? -5.602 -10.708 -11.144 1.00 90.25 83 THR A N 1
ATOM 651 C CA . THR A 1 83 ? -5.900 -9.711 -12.181 1.00 90.25 83 THR A CA 1
ATOM 652 C C . THR A 1 83 ? -4.778 -8.690 -12.312 1.00 90.25 83 THR A C 1
ATOM 654 O O . THR A 1 83 ? -4.411 -8.017 -11.347 1.00 90.25 83 THR A O 1
ATOM 657 N N . ARG A 1 84 ? -4.278 -8.505 -13.534 1.00 88.31 84 ARG A N 1
ATOM 658 C CA . ARG A 1 84 ? -3.307 -7.460 -13.859 1.00 88.31 84 ARG A CA 1
ATOM 659 C C . ARG A 1 84 ? -4.031 -6.212 -14.359 1.00 88.31 84 ARG A C 1
ATOM 661 O O . ARG A 1 84 ? -4.591 -6.225 -15.450 1.00 88.31 84 ARG A O 1
ATOM 668 N N . THR A 1 85 ? -4.009 -5.143 -13.571 1.00 83.81 85 THR A N 1
ATOM 669 C CA . THR A 1 85 ? -4.579 -3.838 -13.936 1.00 83.81 85 THR A CA 1
ATOM 670 C C . THR A 1 85 ? -3.782 -2.717 -13.279 1.00 83.81 85 THR A C 1
ATOM 672 O O . THR A 1 85 ? -3.040 -2.973 -12.334 1.00 83.81 85 THR A O 1
ATOM 675 N N . PHE A 1 86 ? -3.929 -1.492 -13.782 1.00 84.94 86 PHE A N 1
ATOM 676 C CA . PHE A 1 86 ? -3.164 -0.320 -13.361 1.00 84.94 86 PHE A CA 1
ATOM 677 C C . PHE A 1 86 ? -4.096 0.883 -13.188 1.00 84.94 86 PHE A C 1
ATOM 679 O O . PHE A 1 86 ? -5.085 1.009 -13.908 1.00 84.94 86 PHE A O 1
ATOM 686 N N . SER A 1 87 ? -3.773 1.779 -12.256 1.00 81.75 87 SER A N 1
ATOM 687 C CA . SER A 1 87 ? -4.566 2.981 -11.946 1.00 81.75 87 SER A CA 1
ATOM 688 C C . SER A 1 87 ? -3.831 4.289 -12.248 1.00 81.75 87 SER A C 1
ATOM 690 O O . SER A 1 87 ? -4.450 5.351 -12.238 1.00 81.75 87 SER A O 1
ATOM 692 N N . TYR A 1 88 ? -2.533 4.216 -12.538 1.00 83.31 88 TYR A N 1
ATOM 693 C CA . TYR A 1 88 ? -1.687 5.326 -12.948 1.00 83.31 88 TYR A CA 1
ATOM 694 C C . TYR A 1 88 ? -0.959 4.972 -14.247 1.00 83.31 88 TYR A C 1
ATOM 696 O O . TYR A 1 88 ? -0.506 3.844 -14.433 1.00 83.31 88 TYR A O 1
ATOM 704 N N . PHE A 1 89 ? -0.820 5.950 -15.139 1.00 79.06 89 PHE A N 1
ATOM 705 C CA . PHE A 1 89 ? -0.084 5.830 -16.395 1.00 79.06 89 PHE A CA 1
ATOM 706 C C . PHE A 1 89 ? 0.812 7.056 -16.547 1.00 79.06 89 PHE A C 1
ATOM 708 O O . PHE A 1 89 ? 0.338 8.189 -16.411 1.00 79.06 89 PHE A O 1
ATOM 715 N N . GLY A 1 90 ? 2.098 6.827 -16.824 1.00 71.00 90 GLY A N 1
ATOM 716 C CA . GLY A 1 90 ? 3.058 7.902 -17.051 1.00 71.00 90 GLY A CA 1
ATOM 717 C C . GLY A 1 90 ? 2.616 8.835 -18.184 1.00 71.00 90 GLY A C 1
ATOM 718 O O . GLY A 1 90 ? 1.938 8.434 -19.130 1.00 71.00 90 GLY A O 1
ATOM 719 N N . SER A 1 91 ? 2.966 10.119 -18.077 1.00 62.50 91 SER A N 1
ATOM 720 C CA . SER A 1 91 ? 2.634 11.130 -19.093 1.00 62.50 91 SER A CA 1
ATOM 721 C C . SER A 1 91 ? 3.788 11.439 -20.046 1.00 62.50 91 SER A C 1
ATOM 723 O O . SER A 1 91 ? 3.666 12.359 -20.856 1.00 62.50 91 SER A O 1
ATOM 725 N N . ARG A 1 92 ? 4.918 10.724 -19.956 1.00 61.25 92 ARG A N 1
ATOM 726 C CA . ARG A 1 92 ? 6.042 10.950 -20.872 1.00 61.25 92 ARG A CA 1
ATOM 727 C C . ARG A 1 92 ? 5.599 10.555 -22.289 1.00 61.25 92 ARG A C 1
ATOM 729 O O . ARG A 1 92 ? 4.996 9.507 -22.483 1.00 61.25 92 ARG A O 1
ATOM 736 N N . LEU A 1 93 ? 5.801 11.481 -23.231 1.00 47.69 93 LEU A N 1
ATOM 737 C CA . LEU A 1 93 ? 5.480 11.442 -24.669 1.00 47.69 93 LEU A CA 1
ATOM 738 C C . LEU A 1 93 ? 4.880 10.110 -25.182 1.00 47.69 93 LEU A C 1
ATOM 740 O O . LEU A 1 93 ? 5.596 9.163 -25.497 1.00 47.69 93 LEU A O 1
ATOM 744 N N . GLY A 1 94 ? 3.548 10.054 -25.306 1.00 53.69 94 GLY A N 1
ATOM 745 C CA . GLY A 1 94 ? 2.831 8.950 -25.970 1.00 53.69 94 GLY A CA 1
ATOM 746 C C . GLY A 1 94 ? 2.378 7.786 -25.076 1.00 53.69 94 GLY A C 1
ATOM 747 O O . GLY A 1 94 ? 1.809 6.817 -25.579 1.00 53.69 94 GLY A O 1
ATOM 748 N N . GLU A 1 95 ? 2.584 7.864 -23.761 1.00 54.88 95 GLU A N 1
ATOM 749 C CA . GLU A 1 95 ? 2.222 6.794 -22.820 1.00 54.88 95 GLU A CA 1
ATOM 750 C C . GLU A 1 95 ? 0.732 6.750 -22.438 1.00 54.88 95 GLU A C 1
ATOM 752 O O . GLU A 1 95 ? 0.189 5.661 -22.265 1.00 54.88 95 GLU A O 1
ATOM 757 N N . ARG A 1 96 ? 0.014 7.886 -22.438 1.00 53.25 96 ARG A N 1
ATOM 758 C CA . ARG A 1 96 ? -1.441 7.927 -22.153 1.00 53.25 96 ARG A CA 1
ATOM 759 C C . ARG A 1 96 ? -2.300 7.106 -23.133 1.00 53.25 96 ARG A C 1
ATOM 761 O O . ARG A 1 96 ? -3.422 6.753 -22.792 1.00 53.25 96 ARG A O 1
ATOM 768 N N . GLY A 1 97 ? -1.781 6.785 -24.324 1.00 51.25 97 GLY A N 1
ATOM 769 C CA . GLY A 1 97 ? -2.437 5.914 -25.313 1.00 51.25 97 GLY A CA 1
ATOM 770 C C . GLY A 1 97 ? -1.887 4.483 -25.366 1.00 51.25 97 GLY A C 1
ATOM 771 O O . GLY A 1 97 ? -2.449 3.625 -26.047 1.00 51.25 97 GLY A O 1
ATOM 772 N N . ARG A 1 98 ? -0.788 4.187 -24.659 1.00 54.06 98 ARG A N 1
ATOM 773 C CA . ARG A 1 98 ? -0.164 2.860 -24.646 1.00 54.06 98 ARG A CA 1
ATOM 774 C C . ARG A 1 98 ? -0.558 2.128 -23.369 1.00 54.06 98 ARG A C 1
ATOM 776 O O . ARG A 1 98 ? -0.150 2.498 -22.278 1.00 54.06 98 ARG A O 1
ATOM 783 N N . LYS A 1 99 ? -1.232 0.980 -23.509 1.00 52.38 99 LYS A N 1
ATOM 784 C CA . LYS A 1 99 ? -1.551 0.029 -22.414 1.00 52.38 99 LYS A CA 1
ATOM 785 C C . LYS A 1 99 ? -0.310 -0.575 -21.706 1.00 52.38 99 LYS A C 1
ATOM 787 O O . LYS A 1 99 ? -0.423 -1.591 -21.029 1.00 52.38 99 LYS A O 1
ATOM 792 N N . ARG A 1 100 ? 0.889 -0.023 -21.927 1.00 53.28 100 ARG A N 1
ATOM 793 C CA . ARG A 1 100 ? 2.200 -0.649 -21.699 1.00 53.28 100 ARG A CA 1
ATOM 794 C C . ARG A 1 100 ? 3.119 0.141 -20.753 1.00 53.28 100 ARG A C 1
ATOM 796 O O . ARG A 1 100 ? 4.304 -0.136 -20.749 1.00 53.28 100 ARG A O 1
ATOM 803 N N . THR A 1 101 ? 2.638 1.118 -19.981 1.00 56.06 101 THR A N 1
ATOM 804 C CA . THR A 1 101 ? 3.487 1.875 -19.022 1.00 56.06 101 THR A CA 1
ATOM 805 C C . THR A 1 101 ? 2.772 2.206 -17.704 1.00 56.06 101 THR A C 1
ATOM 807 O O . THR A 1 101 ? 3.096 3.176 -17.023 1.00 56.06 101 THR A O 1
ATOM 810 N N . GLY A 1 102 ? 1.765 1.405 -17.342 1.00 55.84 102 GLY A N 1
ATOM 811 C CA . GLY A 1 102 ? 0.968 1.628 -16.138 1.00 55.84 102 GLY A CA 1
ATOM 812 C C . GLY A 1 102 ? 1.632 1.132 -14.849 1.00 55.84 102 GLY A C 1
ATOM 813 O O . GLY A 1 102 ? 2.295 0.091 -14.835 1.00 55.84 102 GLY A O 1
ATOM 814 N N . HIS A 1 103 ? 1.384 1.853 -13.759 1.00 57.47 103 HIS A N 1
ATOM 815 C CA . HIS A 1 103 ? 1.597 1.411 -12.383 1.00 57.47 103 HIS A CA 1
ATOM 816 C C . HIS A 1 103 ? 0.224 1.374 -11.690 1.00 57.47 103 HIS A C 1
ATOM 818 O O . HIS A 1 103 ? -0.591 2.282 -11.841 1.00 57.47 103 HIS A O 1
ATOM 824 N N . ALA A 1 104 ? -0.093 0.310 -10.966 1.00 56.12 104 ALA A N 1
ATOM 825 C CA . ALA A 1 104 ? -1.229 0.280 -10.063 1.00 56.12 104 ALA A CA 1
ATOM 826 C C . ALA A 1 104 ? -0.802 1.014 -8.801 1.00 56.12 104 ALA A C 1
ATOM 828 O O . ALA A 1 104 ? 0.032 0.558 -8.026 1.00 56.12 104 ALA A O 1
ATOM 829 N N . ILE A 1 105 ? -1.352 2.204 -8.662 1.00 58.88 105 ILE A N 1
ATOM 830 C CA . ILE A 1 105 ? -1.176 3.068 -7.521 1.00 58.88 105 ILE A CA 1
ATOM 831 C C . ILE A 1 105 ? -2.574 3.461 -7.076 1.00 58.88 105 ILE A C 1
ATOM 833 O O . ILE A 1 105 ? -3.120 4.477 -7.500 1.00 58.88 105 ILE A O 1
ATOM 837 N N . ARG A 1 106 ? -3.237 2.553 -6.371 1.00 58.12 106 ARG A N 1
ATOM 838 C CA . ARG A 1 106 ? -4.454 2.818 -5.604 1.00 58.12 106 ARG A CA 1
ATOM 839 C C . ARG A 1 106 ? -4.722 1.598 -4.762 1.00 58.12 106 ARG A C 1
ATOM 841 O O . ARG A 1 106 ? -4.831 0.490 -5.277 1.00 58.12 106 ARG A O 1
ATOM 848 N N . LEU A 1 107 ? -4.836 1.842 -3.475 1.00 55.09 107 LEU A N 1
ATOM 849 C CA . LEU A 1 107 ? -5.114 0.819 -2.503 1.00 55.09 107 LEU A CA 1
ATOM 850 C C . LEU A 1 107 ? -6.244 1.320 -1.623 1.00 55.09 107 LEU A C 1
ATOM 852 O O . LEU A 1 107 ? -6.144 2.396 -1.033 1.00 55.09 107 LEU A O 1
ATOM 856 N N . CYS A 1 108 ? -7.302 0.524 -1.555 1.00 54.69 108 CYS A N 1
ATOM 857 C CA . CYS A 1 108 ? -8.274 0.606 -0.483 1.00 54.69 108 CYS A CA 1
ATOM 858 C C . CYS A 1 108 ? -7.901 -0.468 0.531 1.00 54.69 108 CYS A C 1
ATOM 860 O O . CYS A 1 108 ? -7.953 -1.660 0.209 1.00 54.69 108 CYS A O 1
ATOM 862 N N . VAL A 1 109 ? -7.512 -0.041 1.729 1.00 59.62 109 VAL A N 1
ATOM 863 C CA . VAL A 1 109 ? -7.217 -0.952 2.830 1.00 59.62 109 VAL A CA 1
ATOM 864 C C . VAL A 1 109 ? -8.281 -0.832 3.888 1.00 59.62 109 VAL A C 1
ATOM 866 O O . VAL A 1 109 ? -8.473 0.259 4.419 1.00 59.62 109 VAL A O 1
ATOM 869 N N . ALA A 1 110 ? -8.957 -1.935 4.184 1.00 59.47 110 ALA A N 1
ATOM 870 C CA . ALA A 1 110 ? -9.932 -1.999 5.262 1.00 59.47 110 ALA A CA 1
ATOM 871 C C . ALA A 1 110 ? -9.340 -2.785 6.437 1.00 59.47 110 ALA A C 1
ATOM 873 O O . ALA A 1 110 ? -8.783 -3.869 6.238 1.00 59.47 110 ALA A O 1
ATOM 874 N N . ALA A 1 111 ? -9.447 -2.231 7.644 1.00 56.06 111 ALA A N 1
ATOM 875 C CA . ALA A 1 111 ? -9.410 -3.026 8.869 1.00 56.06 111 ALA A CA 1
ATOM 876 C C . ALA A 1 111 ? -10.849 -3.484 9.185 1.00 56.06 111 ALA A C 1
ATOM 878 O O . ALA A 1 111 ? -11.763 -2.681 8.966 1.00 56.06 111 ALA A O 1
ATOM 879 N N . PRO A 1 112 ? -11.059 -4.727 9.660 1.00 50.81 112 PRO A N 1
ATOM 880 C CA . PRO A 1 112 ? -12.335 -5.132 10.243 1.00 50.81 112 PRO A CA 1
ATOM 881 C C . PRO A 1 112 ? -12.716 -4.256 11.442 1.00 50.81 112 PRO A C 1
ATOM 883 O O . PRO A 1 112 ? -11.788 -3.786 12.148 1.00 50.81 112 PRO A O 1
#

Foldseek 3Di:
DLVPVLQVVLVVLQVVCVVCVPDKDKDKDFPFAQQDPLQWAPLVDPVQCVDGRNPPSSNVSCVVSPCVSNVKDQVVCVVVVPDRDADDWDPPPPTVPDPHGGGHGITIIIHD

Organism: NCBI:txid89044

Radius of gyration: 14.93 Å; chains: 1; bounding box: 32×24×45 Å

Secondary structure (DSSP, 8-state):
-TTTHHHHHHHHHHHHHHH-TTS--EE-S------SGGGBS-TT-TTGGGSTTS-HHHHHHIIIIIIITTT-EEHHHHH-TT----SEE--STTGGG-TTSEE-----EE--

Sequence (112 aa):
RTSTWDTQLAQHINQLKAKRPHLPVILTGDLNVAHGARDYYNPHEPRTKKQAGTTPQEQASFGTTLLQGCTLVDTFRAQYPTTRTFSYFGSRLGERGRKRTGHAIRLCVAAP